Protein AF-A0A1I7AQE9-F1 (afdb_monomer_lite)

Sequence (103 aa):
MKDYDQLSESVKEQIKLVYPRGFAHHLISFNTKDGDEKMGLPFETDDVYYLVRMNRVKAISIVEDDDDFDEDGILRDDVREEYEDKHEDVDYLEDNANDDNDF

Structure (mmCIF, N/CA/C/O backbone):
data_AF-A0A1I7AQE9-F1
#
_entry.id   AF-A0A1I7AQE9-F1
#
loop_
_atom_site.group_PDB
_atom_site.id
_atom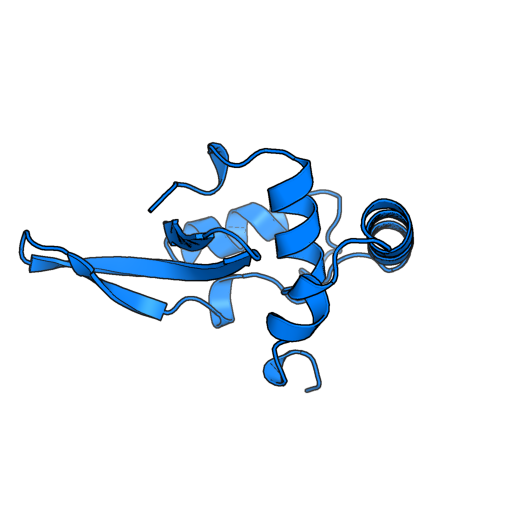_site.type_symbol
_atom_site.label_atom_id
_atom_site.label_alt_id
_atom_site.label_comp_id
_atom_site.label_asym_id
_atom_site.label_entity_id
_atom_site.label_seq_id
_atom_site.pdbx_PDB_ins_code
_atom_site.Cartn_x
_atom_site.Cartn_y
_atom_site.Cartn_z
_atom_site.occupancy
_atom_site.B_iso_or_equiv
_atom_site.auth_seq_id
_atom_site.auth_comp_id
_atom_site.auth_asym_id
_atom_site.auth_atom_id
_atom_site.pdbx_PDB_model_num
ATOM 1 N N . MET A 1 1 ? -8.081 0.920 12.838 1.00 64.62 1 MET A N 1
ATOM 2 C CA . MET A 1 1 ? -7.106 1.882 12.285 1.00 64.62 1 MET A CA 1
ATOM 3 C C . MET A 1 1 ? -5.707 1.448 12.685 1.00 64.62 1 MET A C 1
ATOM 5 O O . MET A 1 1 ? -5.499 1.183 13.864 1.00 64.62 1 MET A O 1
ATOM 9 N N . LYS A 1 2 ? -4.793 1.343 11.719 1.00 80.12 2 LYS A N 1
ATOM 10 C CA . LYS A 1 2 ? -3.366 1.044 11.925 1.00 80.12 2 LYS A CA 1
ATOM 11 C C . LYS A 1 2 ? -2.530 2.086 11.182 1.00 80.12 2 LYS A C 1
ATOM 13 O O . LYS A 1 2 ? -2.995 2.606 10.172 1.00 80.12 2 LYS A O 1
ATOM 18 N N . ASP A 1 3 ? -1.342 2.408 11.678 1.00 87.19 3 ASP A N 1
ATOM 19 C CA . ASP A 1 3 ? -0.372 3.193 10.907 1.00 87.19 3 ASP A CA 1
ATOM 20 C C . ASP A 1 3 ? 0.330 2.290 9.884 1.00 87.19 3 ASP A C 1
ATOM 22 O O . ASP A 1 3 ? 0.550 1.111 10.162 1.00 87.19 3 ASP A O 1
ATOM 26 N N . TYR A 1 4 ? 0.706 2.844 8.727 1.00 88.25 4 TYR A N 1
ATOM 27 C CA . TYR A 1 4 ? 1.365 2.090 7.649 1.00 88.25 4 TYR A CA 1
ATOM 28 C C . TYR A 1 4 ? 2.592 1.300 8.130 1.00 88.25 4 TYR A C 1
ATOM 30 O O . TYR A 1 4 ? 2.740 0.121 7.826 1.00 88.25 4 TYR A O 1
ATOM 38 N N . ASP A 1 5 ? 3.434 1.905 8.972 1.00 88.12 5 ASP A N 1
ATOM 39 C CA . ASP A 1 5 ? 4.665 1.270 9.467 1.00 88.12 5 ASP A CA 1
ATOM 40 C C . ASP A 1 5 ? 4.404 0.022 10.320 1.00 88.12 5 ASP A C 1
ATOM 42 O O . ASP A 1 5 ? 5.277 -0.831 10.446 1.00 88.12 5 ASP A O 1
ATOM 46 N N . GLN A 1 6 ? 3.205 -0.087 10.898 1.00 90.81 6 GLN A N 1
ATOM 47 C CA . GLN A 1 6 ? 2.795 -1.194 11.764 1.00 90.81 6 GLN A CA 1
ATOM 48 C C . GLN A 1 6 ? 2.149 -2.352 10.990 1.00 90.81 6 GLN A C 1
ATOM 50 O O . GLN A 1 6 ? 1.717 -3.333 11.604 1.00 90.81 6 GLN A O 1
ATOM 55 N N . LEU A 1 7 ? 2.009 -2.221 9.670 1.00 90.25 7 LEU A N 1
ATOM 56 C CA . LEU A 1 7 ? 1.526 -3.286 8.800 1.00 90.25 7 LEU A CA 1
ATOM 57 C C . LEU A 1 7 ? 2.638 -4.313 8.557 1.00 90.25 7 LEU A C 1
ATOM 59 O O . LEU A 1 7 ? 3.824 -3.975 8.568 1.00 90.25 7 LEU A O 1
ATOM 63 N N . SER A 1 8 ? 2.248 -5.570 8.351 1.00 92.38 8 SER A N 1
ATOM 64 C CA . SER A 1 8 ? 3.166 -6.609 7.882 1.00 92.38 8 SER A CA 1
ATOM 65 C C . SER A 1 8 ? 3.622 -6.304 6.459 1.00 92.38 8 SER A C 1
ATOM 67 O O . SER A 1 8 ? 2.917 -5.623 5.717 1.00 92.38 8 SER A O 1
ATOM 69 N N . GLU A 1 9 ? 4.776 -6.842 6.068 1.00 93.69 9 GLU A N 1
ATOM 70 C CA . GLU A 1 9 ? 5.298 -6.683 4.704 1.00 93.69 9 GLU A CA 1
ATOM 71 C C . GLU A 1 9 ? 4.296 -7.176 3.663 1.00 93.69 9 GLU A C 1
ATOM 73 O O . GLU A 1 9 ? 3.940 -6.409 2.784 1.00 93.69 9 GLU A O 1
ATOM 78 N N . SER A 1 10 ? 3.699 -8.356 3.855 1.00 92.69 10 SER A N 1
ATOM 79 C CA . SER A 1 10 ? 2.663 -8.869 2.945 1.00 92.69 10 SER A CA 1
ATOM 80 C C . SER A 1 10 ? 1.476 -7.912 2.758 1.00 92.69 10 SER A C 1
ATOM 82 O O . SER A 1 10 ? 1.013 -7.749 1.638 1.00 92.69 10 SER A O 1
ATOM 84 N N . VAL A 1 11 ? 1.007 -7.223 3.807 1.00 91.62 11 VAL A N 1
ATOM 85 C CA . VAL A 1 11 ? -0.088 -6.243 3.656 1.00 91.62 11 VAL A CA 1
ATOM 86 C C . VAL A 1 11 ? 0.406 -4.974 2.958 1.00 91.62 11 VAL A C 1
ATOM 88 O O . VAL A 1 11 ? -0.340 -4.357 2.207 1.00 91.62 11 VAL A O 1
ATOM 91 N N . LYS A 1 12 ? 1.661 -4.565 3.180 1.00 94.12 12 LYS A N 1
ATOM 92 C CA . LYS A 1 12 ? 2.253 -3.431 2.455 1.00 94.12 12 LYS A CA 1
ATOM 93 C C . LYS A 1 12 ? 2.385 -3.742 0.965 1.00 94.12 12 LYS A C 1
ATOM 95 O O . LYS A 1 12 ? 1.984 -2.911 0.167 1.00 94.12 12 LYS A O 1
ATOM 100 N N . GLU A 1 13 ? 2.876 -4.924 0.606 1.00 95.50 13 GLU A N 1
ATOM 101 C CA . GLU A 1 13 ? 2.977 -5.408 -0.781 1.00 95.50 13 GLU A CA 1
ATOM 102 C C . GLU A 1 13 ? 1.607 -5.387 -1.475 1.00 95.50 13 GLU A C 1
ATOM 104 O O . GLU A 1 13 ? 1.458 -4.803 -2.542 1.00 95.50 13 GLU A O 1
ATOM 109 N N . GLN A 1 14 ? 0.572 -5.912 -0.815 1.00 94.19 14 GLN A N 1
ATOM 110 C CA . GLN A 1 14 ? -0.809 -5.869 -1.307 1.00 94.19 14 GLN A CA 1
ATOM 111 C C . GLN A 1 14 ? -1.330 -4.436 -1.502 1.00 94.19 14 GLN A C 1
ATOM 113 O O . GLN A 1 14 ? -1.938 -4.123 -2.519 1.00 94.19 14 GLN A O 1
ATOM 118 N N . ILE A 1 15 ? -1.053 -3.529 -0.560 1.00 93.31 15 ILE A N 1
ATOM 119 C CA . ILE A 1 15 ? -1.399 -2.106 -0.704 1.00 93.31 15 ILE A CA 1
ATOM 120 C C . ILE A 1 15 ? -0.670 -1.483 -1.905 1.00 93.31 15 ILE A C 1
ATOM 122 O O . ILE A 1 15 ? -1.263 -0.674 -2.616 1.00 93.31 15 ILE A O 1
ATOM 126 N N . LYS A 1 16 ? 0.592 -1.848 -2.158 1.00 94.62 16 LYS A N 1
ATOM 127 C CA . LYS A 1 16 ? 1.342 -1.378 -3.334 1.00 94.62 16 LYS A CA 1
ATOM 128 C C . LYS A 1 16 ? 0.707 -1.874 -4.637 1.00 94.62 16 LYS A C 1
ATOM 130 O O . LYS A 1 16 ? 0.558 -1.073 -5.553 1.00 94.62 16 LYS A O 1
ATOM 135 N N . LEU A 1 17 ? 0.267 -3.136 -4.690 1.00 93.50 17 LEU A N 1
ATOM 136 C CA . LEU A 1 17 ? -0.470 -3.691 -5.836 1.00 93.50 17 LEU A CA 1
ATOM 137 C C . LEU A 1 17 ? -1.779 -2.943 -6.114 1.00 93.50 17 LEU A C 1
ATOM 139 O O . LEU A 1 17 ? -2.114 -2.698 -7.268 1.00 93.50 17 LEU A O 1
ATOM 143 N N . VAL A 1 18 ? -2.503 -2.550 -5.064 1.00 92.62 18 VAL A N 1
ATOM 144 C CA . VAL A 1 18 ? -3.762 -1.798 -5.190 1.00 92.62 18 VAL A CA 1
ATOM 145 C C . VAL A 1 18 ? -3.531 -0.347 -5.623 1.00 92.62 18 VAL A C 1
ATOM 147 O O . VAL A 1 18 ? -4.352 0.234 -6.339 1.00 92.62 18 VAL A O 1
ATOM 150 N N . TYR A 1 19 ? -2.419 0.250 -5.195 1.00 93.44 19 TYR A N 1
ATOM 151 C CA . TYR A 1 19 ? -2.080 1.652 -5.441 1.00 93.44 19 TYR A CA 1
ATOM 152 C C . TYR A 1 19 ? -0.724 1.803 -6.148 1.00 93.44 19 TYR A C 1
ATOM 154 O O . TYR A 1 19 ? 0.182 2.454 -5.612 1.00 93.44 19 TYR A O 1
ATOM 162 N N . PRO A 1 20 ? -0.570 1.259 -7.368 1.00 93.88 20 PRO A N 1
ATOM 163 C CA . PRO A 1 20 ? 0.706 1.234 -8.069 1.00 93.88 20 PRO A CA 1
ATOM 164 C C . PRO A 1 20 ? 1.186 2.629 -8.470 1.00 93.88 20 PRO A C 1
ATOM 166 O O . PRO A 1 20 ? 2.369 2.806 -8.687 1.00 93.88 20 PRO A O 1
ATOM 169 N N . ARG A 1 21 ? 0.315 3.643 -8.546 1.00 92.94 21 ARG A N 1
ATOM 170 C CA . ARG A 1 21 ? 0.695 5.047 -8.827 1.00 92.94 21 ARG A CA 1
ATOM 171 C C . ARG A 1 21 ? 0.846 5.902 -7.560 1.00 92.94 21 ARG A C 1
ATOM 173 O O . ARG A 1 21 ? 0.740 7.129 -7.599 1.00 92.94 21 ARG A O 1
ATOM 180 N N . GLY A 1 22 ? 1.017 5.246 -6.415 1.00 92.31 22 GLY A N 1
ATOM 181 C CA . GLY A 1 22 ? 1.226 5.883 -5.124 1.00 92.31 22 GLY A CA 1
ATOM 182 C C . GLY A 1 22 ? -0.050 6.199 -4.334 1.00 92.31 22 GLY A C 1
ATOM 183 O O . GLY A 1 22 ? -1.189 6.177 -4.809 1.00 92.31 22 GLY A O 1
ATOM 184 N N . PHE A 1 23 ? 0.148 6.503 -3.049 1.00 93.69 23 PHE A N 1
ATOM 185 C CA . PHE A 1 23 ? -0.933 6.503 -2.051 1.00 93.69 23 PHE A CA 1
ATOM 186 C C . PHE A 1 23 ? -1.628 7.855 -1.881 1.00 93.69 23 PHE A C 1
ATOM 188 O O . PHE A 1 23 ? -2.770 7.930 -1.435 1.00 93.69 23 PHE A O 1
ATOM 195 N N . ALA A 1 24 ? -0.933 8.949 -2.200 1.00 93.00 24 ALA A N 1
ATOM 196 C CA . ALA A 1 24 ? -1.326 10.295 -1.790 1.00 93.00 24 ALA A CA 1
ATOM 197 C C . ALA A 1 24 ? -2.667 10.766 -2.376 1.00 93.00 24 ALA A C 1
ATOM 199 O O . ALA A 1 24 ? -3.364 11.545 -1.724 1.00 93.00 24 ALA A O 1
ATOM 200 N N . HIS A 1 25 ? -3.011 10.322 -3.588 1.00 90.50 25 HIS A N 1
ATOM 201 C CA . HIS A 1 25 ? -4.265 10.681 -4.256 1.00 90.50 25 HIS A CA 1
ATOM 202 C C . HIS A 1 25 ? -5.473 9.912 -3.698 1.00 90.50 25 HIS A C 1
ATOM 204 O O . HIS A 1 25 ? -6.584 10.426 -3.702 1.00 90.50 25 HIS A O 1
ATOM 210 N N . HIS A 1 26 ? -5.231 8.731 -3.130 1.00 91.69 26 HIS A N 1
ATOM 211 C CA . HIS A 1 26 ? -6.253 7.804 -2.647 1.00 91.69 26 HIS A CA 1
ATOM 212 C C . HIS A 1 26 ? -6.597 7.993 -1.159 1.00 91.69 26 HIS A C 1
ATOM 214 O O . HIS A 1 26 ? -7.382 7.238 -0.584 1.00 91.69 26 HIS A O 1
ATOM 220 N N . LEU A 1 27 ? -6.004 8.994 -0.499 1.00 93.25 27 LEU A N 1
ATOM 221 C CA . LEU A 1 27 ? -6.292 9.285 0.902 1.00 93.25 27 LEU A CA 1
ATOM 222 C C . LEU A 1 27 ? -7.681 9.906 1.065 1.00 93.25 27 LEU A C 1
ATOM 224 O O . LEU A 1 27 ? -8.002 10.916 0.442 1.00 93.25 27 LEU A O 1
ATOM 228 N N . ILE A 1 28 ? -8.454 9.372 2.007 1.00 92.12 28 ILE A N 1
ATOM 229 C CA . ILE A 1 28 ? -9.739 9.938 2.419 1.00 92.12 28 ILE A CA 1
ATOM 230 C C . ILE A 1 28 ? -9.612 10.656 3.764 1.00 92.12 28 ILE A C 1
ATOM 232 O O . ILE A 1 28 ? -8.958 10.170 4.693 1.00 92.12 28 ILE A O 1
ATOM 236 N N . SER A 1 29 ? -10.255 11.819 3.881 1.00 91.12 29 SER A N 1
ATOM 237 C CA . SER A 1 29 ? -10.346 12.568 5.137 1.00 91.12 29 SER A CA 1
ATOM 238 C C . SER A 1 29 ? -11.509 12.073 5.990 1.00 91.12 29 SER A C 1
ATOM 240 O O . SER A 1 29 ? -12.605 11.816 5.494 1.00 91.12 29 SER A O 1
ATOM 242 N N . PHE A 1 30 ? -11.295 11.986 7.298 1.00 88.00 30 PHE A N 1
ATOM 243 C CA . PHE A 1 30 ? -12.321 11.632 8.270 1.00 88.00 30 PHE A CA 1
ATOM 244 C C . PHE A 1 30 ? -12.064 12.335 9.608 1.00 88.00 30 PHE A C 1
ATOM 246 O O . PHE A 1 30 ? -10.933 12.680 9.949 1.00 88.00 30 PHE A O 1
ATOM 253 N N . ASN A 1 31 ? -13.124 12.527 10.393 1.00 88.88 31 ASN A N 1
ATOM 254 C CA . ASN A 1 31 ? -13.024 13.112 11.728 1.00 88.88 31 ASN A CA 1
ATOM 255 C C . ASN A 1 31 ? -12.938 12.010 12.783 1.00 88.88 31 ASN A C 1
ATOM 257 O O . ASN A 1 31 ? -13.738 11.070 12.788 1.00 88.88 31 ASN A O 1
ATOM 261 N N . THR A 1 32 ? -11.973 12.122 13.692 1.00 83.38 32 THR A N 1
ATOM 262 C CA . THR A 1 32 ? -11.896 11.237 14.855 1.00 83.38 32 THR A CA 1
ATOM 263 C C . THR A 1 32 ? -12.979 11.589 15.874 1.00 83.38 32 THR A C 1
ATOM 265 O O . THR A 1 32 ? -13.627 12.634 15.810 1.00 83.38 32 THR A O 1
ATOM 268 N N . LYS A 1 33 ? -13.155 10.714 16.869 1.00 84.81 33 LYS A N 1
ATOM 269 C CA . LYS A 1 33 ? -14.079 10.933 17.995 1.00 84.81 33 LYS A CA 1
ATOM 270 C C . LYS A 1 33 ? -13.745 12.204 18.789 1.00 84.81 33 LYS A C 1
ATOM 272 O O . LYS A 1 33 ? -14.633 12.781 19.403 1.00 84.81 33 LYS A O 1
ATOM 277 N N . ASP A 1 34 ? -12.481 12.618 18.749 1.00 86.38 34 ASP A N 1
ATOM 278 C CA . ASP A 1 34 ? -11.943 13.808 19.410 1.00 86.38 34 ASP A CA 1
ATOM 279 C C . ASP A 1 34 ? -12.130 15.092 18.576 1.00 86.38 34 ASP A C 1
ATOM 281 O O . ASP A 1 34 ? -11.821 16.182 19.048 1.00 86.38 34 ASP A O 1
ATOM 285 N N . GLY A 1 35 ? -12.665 14.980 17.352 1.00 85.88 35 GLY A N 1
ATOM 286 C CA . GLY A 1 35 ? -12.897 16.107 16.445 1.00 85.88 35 GLY A CA 1
ATOM 287 C C . GLY A 1 35 ? -11.681 16.510 15.608 1.00 85.88 35 GLY A C 1
ATOM 288 O O . GLY A 1 35 ? -11.746 17.515 14.906 1.00 85.88 35 GLY A O 1
ATOM 289 N N . ASP A 1 36 ? -10.588 15.742 15.658 1.00 87.62 36 ASP A N 1
ATOM 290 C CA . ASP A 1 36 ? -9.434 15.964 14.790 1.00 87.62 36 ASP A CA 1
ATOM 291 C C . ASP A 1 36 ? -9.702 15.415 13.388 1.00 87.62 36 ASP A C 1
ATOM 293 O O . ASP A 1 36 ? -10.048 14.239 13.225 1.00 87.62 36 ASP A O 1
ATOM 297 N N . GLU A 1 37 ? -9.432 16.226 12.368 1.00 88.06 37 GLU A N 1
ATOM 298 C CA . GLU A 1 37 ? -9.372 15.747 10.992 1.00 88.06 37 GLU A CA 1
ATOM 299 C C . GLU A 1 37 ? -8.107 14.898 10.798 1.00 88.06 37 GLU A C 1
ATOM 301 O O . GLU A 1 37 ? -6.981 15.301 11.122 1.00 88.06 37 GLU A O 1
ATOM 306 N N . LYS A 1 38 ? -8.295 13.681 10.294 1.00 91.06 38 LYS A N 1
ATOM 307 C CA . LYS A 1 38 ? -7.234 12.745 9.928 1.00 91.06 38 LYS A CA 1
ATOM 308 C C . LYS A 1 38 ? -7.468 12.260 8.507 1.00 91.06 38 LYS A C 1
ATOM 310 O O . LYS A 1 38 ? -8.580 12.304 7.996 1.00 91.06 38 LYS A O 1
ATOM 315 N N . MET A 1 39 ? -6.402 11.766 7.894 1.00 92.69 39 MET A N 1
ATOM 316 C CA . MET A 1 39 ? -6.456 11.097 6.602 1.00 92.69 39 MET A CA 1
ATOM 317 C C . MET A 1 39 ? -6.101 9.621 6.766 1.00 92.69 39 MET A C 1
ATOM 319 O O . MET A 1 39 ? -5.395 9.231 7.709 1.00 92.69 39 MET A O 1
ATOM 323 N N . GLY A 1 40 ? -6.602 8.796 5.857 1.00 92.81 40 GLY A N 1
ATOM 324 C CA . GLY A 1 40 ? -6.185 7.409 5.758 1.00 92.81 40 GLY A CA 1
ATOM 325 C C . GLY A 1 40 ? -6.417 6.819 4.378 1.00 92.81 40 GLY A C 1
ATOM 326 O O . GLY A 1 40 ? -7.255 7.304 3.626 1.00 92.81 40 GLY A O 1
ATOM 327 N N . LEU A 1 41 ? -5.647 5.783 4.072 1.00 93.12 41 LEU A N 1
ATOM 328 C CA . LEU A 1 41 ? -5.769 4.991 2.857 1.00 93.12 41 LEU A CA 1
ATOM 329 C C . LEU A 1 41 ? -6.756 3.844 3.133 1.00 93.12 41 LEU A C 1
ATOM 331 O O . LEU A 1 41 ? -6.515 3.084 4.083 1.00 93.12 41 LEU A O 1
ATOM 335 N N . PRO A 1 42 ? -7.890 3.761 2.419 1.00 91.75 42 PRO A N 1
ATOM 336 C CA . PRO A 1 42 ? -8.798 2.628 2.547 1.00 91.75 42 PRO A CA 1
ATOM 337 C C . PRO A 1 42 ? -8.111 1.361 2.025 1.00 91.75 42 PRO A C 1
ATOM 339 O O . PRO A 1 42 ? -7.319 1.432 1.098 1.00 91.75 42 PRO A O 1
ATOM 342 N N . PHE A 1 43 ? -8.344 0.221 2.662 1.00 90.81 43 PHE A N 1
ATOM 343 C CA . PHE A 1 43 ? -7.880 -1.077 2.177 1.00 90.81 43 PHE A CA 1
ATOM 344 C C . PHE A 1 43 ? -8.701 -2.164 2.857 1.00 90.81 43 PHE A C 1
ATOM 346 O O . PHE A 1 43 ? -8.824 -2.165 4.082 1.00 90.81 43 PHE A O 1
ATOM 353 N N . GLU A 1 44 ? -9.272 -3.077 2.095 1.00 87.19 44 GLU A N 1
ATOM 354 C CA . GLU A 1 44 ? -10.151 -4.123 2.602 1.00 87.19 44 GLU A CA 1
ATOM 355 C C . GLU A 1 44 ? -9.495 -5.492 2.453 1.00 87.19 44 GLU A C 1
ATOM 357 O O . GLU A 1 44 ? -8.854 -5.784 1.452 1.00 87.19 44 GLU A O 1
ATOM 362 N N . THR A 1 45 ? -9.654 -6.336 3.464 1.00 85.69 45 THR A N 1
ATOM 363 C CA . THR A 1 45 ? -9.382 -7.774 3.377 1.00 85.69 45 THR A CA 1
ATOM 364 C C . THR A 1 45 ? -10.661 -8.523 3.728 1.00 85.69 45 THR A C 1
ATOM 366 O O . THR A 1 45 ? -11.552 -7.934 4.346 1.00 85.69 45 THR A O 1
ATOM 369 N N . ASP A 1 46 ? -10.725 -9.828 3.457 1.00 82.62 46 ASP A N 1
ATOM 370 C CA . ASP A 1 46 ? -11.912 -10.655 3.758 1.00 82.62 46 ASP A CA 1
ATOM 371 C C . ASP A 1 46 ? -12.422 -10.504 5.201 1.00 82.62 46 ASP A C 1
ATOM 373 O O . ASP A 1 46 ? -13.624 -10.500 5.474 1.00 82.62 46 ASP A O 1
ATOM 377 N N . ASP A 1 47 ? -11.491 -10.365 6.146 1.00 79.00 47 ASP A N 1
ATOM 378 C CA . ASP A 1 47 ? -11.794 -10.281 7.571 1.00 79.00 47 ASP A CA 1
ATOM 379 C C . ASP A 1 47 ? -11.928 -8.845 8.110 1.00 79.00 47 ASP A C 1
ATOM 381 O O . ASP A 1 47 ? -12.538 -8.636 9.167 1.00 79.00 47 ASP A O 1
ATOM 385 N N . VAL A 1 48 ? -11.292 -7.848 7.475 1.00 78.88 48 VAL A N 1
ATOM 386 C CA . VAL A 1 48 ? -11.063 -6.529 8.087 1.00 78.88 48 VAL A CA 1
ATOM 387 C C . VAL A 1 48 ? -11.048 -5.394 7.063 1.00 78.88 48 VAL A C 1
ATOM 389 O O . VAL A 1 48 ? -10.199 -5.328 6.183 1.00 78.88 48 VAL A O 1
ATOM 392 N N . TYR A 1 49 ? -11.883 -4.382 7.308 1.00 82.25 49 TYR A N 1
ATOM 393 C CA . TYR A 1 49 ? -11.740 -3.066 6.686 1.00 82.25 49 TYR A CA 1
ATOM 394 C C . TYR A 1 49 ? -10.634 -2.262 7.392 1.00 82.25 49 TYR A C 1
ATOM 396 O O . TYR A 1 49 ? -10.777 -1.838 8.552 1.00 82.25 49 TYR A O 1
ATOM 404 N N . TYR A 1 50 ? -9.521 -2.022 6.706 1.00 81.25 50 TYR A N 1
ATOM 405 C CA . TYR A 1 50 ? -8.460 -1.133 7.154 1.00 81.25 50 TYR A CA 1
ATOM 406 C C . TYR A 1 50 ? -8.688 0.298 6.666 1.00 81.25 50 TYR A C 1
ATOM 408 O O . TYR A 1 50 ? -9.032 0.586 5.527 1.00 81.25 50 TYR A O 1
ATOM 416 N N . LEU A 1 51 ? -8.415 1.231 7.575 1.00 88.69 51 LEU A N 1
ATOM 417 C CA . LEU A 1 51 ? -8.105 2.607 7.220 1.00 88.69 51 LEU A CA 1
ATOM 418 C C . LEU A 1 51 ? -6.691 2.865 7.720 1.00 88.69 51 LEU A C 1
ATOM 420 O O . LEU A 1 51 ? -6.465 2.947 8.938 1.00 88.69 51 LEU A O 1
ATOM 424 N N . VAL A 1 52 ? -5.735 2.886 6.797 1.00 91.06 52 VAL A N 1
ATOM 425 C CA . VAL A 1 52 ? -4.313 3.014 7.108 1.00 91.06 52 VAL A CA 1
ATOM 426 C C . VAL A 1 52 ? -3.995 4.485 7.324 1.00 91.06 52 VAL A C 1
ATOM 428 O O . VAL A 1 52 ? -4.079 5.296 6.408 1.00 91.06 52 VAL A O 1
ATOM 431 N N . ARG A 1 53 ? -3.651 4.860 8.557 1.00 91.00 53 ARG A N 1
ATOM 432 C CA . ARG A 1 53 ? -3.435 6.261 8.922 1.00 91.00 53 ARG A CA 1
ATOM 433 C C . ARG A 1 53 ? -2.137 6.786 8.323 1.00 91.00 53 ARG A C 1
ATOM 435 O O . ARG A 1 53 ? -1.055 6.295 8.646 1.00 91.00 53 ARG A O 1
ATOM 442 N N . MET A 1 54 ? -2.244 7.858 7.550 1.00 91.50 54 MET A N 1
ATOM 443 C CA . MET A 1 54 ? -1.109 8.661 7.103 1.00 91.50 54 MET A CA 1
ATOM 444 C C . MET A 1 54 ? -1.585 10.046 6.671 1.00 91.50 54 MET A C 1
ATOM 446 O O . MET A 1 54 ? -2.776 10.273 6.486 1.00 91.50 54 MET A O 1
ATOM 450 N N . ASN A 1 55 ? -0.656 10.991 6.547 1.00 92.19 55 ASN A N 1
ATOM 451 C CA . ASN A 1 55 ? -0.935 12.274 5.912 1.00 92.19 55 ASN A CA 1
ATOM 452 C C . ASN A 1 55 ? -0.334 12.292 4.500 1.00 92.19 55 ASN A C 1
ATOM 454 O O . ASN A 1 55 ? 0.472 11.429 4.159 1.00 92.19 55 ASN A O 1
ATOM 458 N N . ARG A 1 56 ? -0.701 13.294 3.697 1.00 93.31 56 ARG A N 1
ATOM 459 C CA . ARG A 1 56 ? -0.241 13.404 2.307 1.00 93.31 56 ARG A CA 1
ATOM 460 C C . ARG A 1 56 ? 1.285 13.438 2.173 1.00 93.31 56 ARG A C 1
ATOM 462 O O . ARG A 1 56 ? 1.813 12.811 1.271 1.00 93.31 56 ARG A O 1
ATOM 469 N N . VAL A 1 57 ? 1.985 14.135 3.072 1.00 94.88 57 VAL A N 1
ATOM 470 C CA . VAL A 1 57 ? 3.458 14.210 3.052 1.00 94.88 57 VAL A C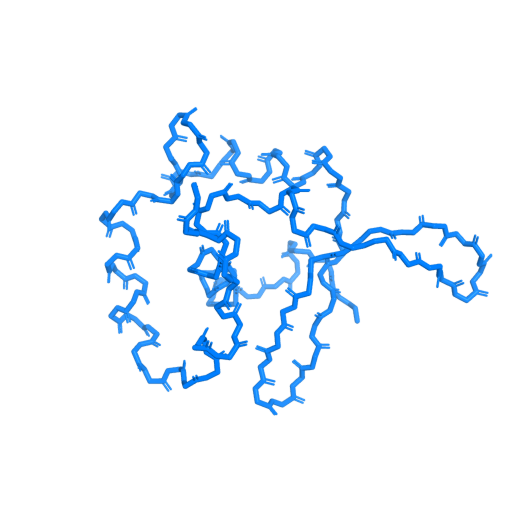A 1
ATOM 471 C C . VAL A 1 57 ? 4.061 12.827 3.273 1.00 94.88 57 VAL A C 1
ATOM 473 O O . VAL A 1 57 ? 4.887 12.392 2.490 1.00 94.88 57 VAL A O 1
ATOM 476 N N . LYS A 1 58 ? 3.583 12.105 4.288 1.00 94.06 58 LYS A N 1
ATOM 477 C CA . LYS A 1 58 ? 4.028 10.749 4.598 1.00 94.06 58 LYS A CA 1
ATOM 478 C C . LYS A 1 58 ? 3.721 9.771 3.466 1.00 94.06 58 LYS A C 1
ATOM 480 O O . LYS A 1 58 ? 4.559 8.938 3.173 1.00 94.06 58 LYS A O 1
ATOM 485 N N . ALA A 1 59 ? 2.547 9.869 2.845 1.00 95.06 59 ALA A N 1
ATOM 486 C CA . ALA A 1 59 ? 2.177 9.031 1.707 1.00 95.06 59 ALA A CA 1
ATOM 487 C C . ALA A 1 59 ? 3.141 9.201 0.524 1.00 95.06 59 ALA A C 1
ATOM 489 O O . ALA A 1 59 ? 3.512 8.212 -0.091 1.00 95.06 59 ALA A O 1
ATOM 490 N N . ILE A 1 60 ? 3.555 10.441 0.241 1.00 95.12 60 ILE A N 1
ATOM 491 C CA . ILE A 1 60 ? 4.542 10.739 -0.803 1.00 95.12 60 ILE A CA 1
ATOM 492 C C . ILE A 1 60 ? 5.920 10.209 -0.393 1.00 95.12 60 ILE A C 1
ATOM 494 O O . ILE A 1 60 ? 6.501 9.446 -1.147 1.00 95.12 60 ILE A O 1
ATOM 498 N N . SER A 1 61 ? 6.394 10.514 0.822 1.00 95.69 61 SER A N 1
ATOM 499 C CA . SER A 1 61 ? 7.704 10.034 1.287 1.00 95.69 61 SER A CA 1
ATOM 500 C C . SER A 1 61 ? 7.806 8.511 1.305 1.00 95.69 61 SER A C 1
ATOM 502 O O . SER A 1 61 ? 8.834 7.980 0.933 1.00 95.69 61 SER A O 1
ATOM 504 N N . ILE A 1 62 ? 6.740 7.791 1.681 1.00 94.81 62 ILE A N 1
ATOM 505 C CA . ILE A 1 62 ? 6.747 6.323 1.617 1.00 94.81 62 ILE A CA 1
ATOM 506 C C . ILE A 1 62 ? 7.002 5.834 0.191 1.00 94.81 62 ILE A C 1
ATOM 508 O O . ILE A 1 62 ? 7.696 4.849 0.040 1.00 94.81 62 ILE A O 1
ATOM 512 N N . VAL A 1 63 ? 6.436 6.482 -0.826 1.00 95.62 63 VAL A N 1
ATOM 513 C CA . VAL A 1 63 ? 6.640 6.083 -2.225 1.00 95.62 63 VAL A CA 1
ATOM 514 C C . VAL A 1 63 ? 8.030 6.502 -2.711 1.00 95.62 63 VAL A C 1
ATOM 516 O O . VAL A 1 63 ? 8.708 5.713 -3.347 1.00 95.62 63 VAL A O 1
ATOM 519 N N . GLU A 1 64 ? 8.476 7.718 -2.382 1.00 95.75 64 GLU A N 1
ATOM 520 C CA . GLU A 1 64 ? 9.789 8.235 -2.803 1.00 95.75 64 GLU A CA 1
ATOM 521 C C . GLU A 1 64 ? 10.978 7.499 -2.157 1.00 95.75 64 GLU A C 1
ATOM 523 O O . GLU A 1 64 ? 12.032 7.381 -2.776 1.00 95.75 64 GLU A O 1
ATOM 528 N N . ASP A 1 65 ? 10.837 7.042 -0.909 1.00 95.88 65 ASP A N 1
ATOM 529 C CA . ASP A 1 65 ? 11.897 6.360 -0.152 1.00 95.88 65 ASP A CA 1
ATOM 530 C C . ASP A 1 65 ? 11.907 4.826 -0.362 1.00 95.88 65 ASP A C 1
ATOM 532 O O . ASP A 1 65 ? 12.697 4.130 0.280 1.00 95.88 65 ASP A O 1
ATOM 536 N N . ASP A 1 66 ? 11.023 4.277 -1.200 1.00 95.94 66 ASP A N 1
ATOM 537 C CA . ASP A 1 66 ? 10.805 2.833 -1.349 1.00 95.94 66 ASP A CA 1
ATOM 538 C C . ASP A 1 66 ? 11.259 2.347 -2.735 1.00 95.94 66 ASP A C 1
ATOM 540 O O . ASP A 1 66 ? 10.707 2.739 -3.761 1.00 95.94 66 ASP A O 1
ATOM 544 N N . ASP A 1 67 ? 12.283 1.484 -2.752 1.00 96.69 67 ASP A N 1
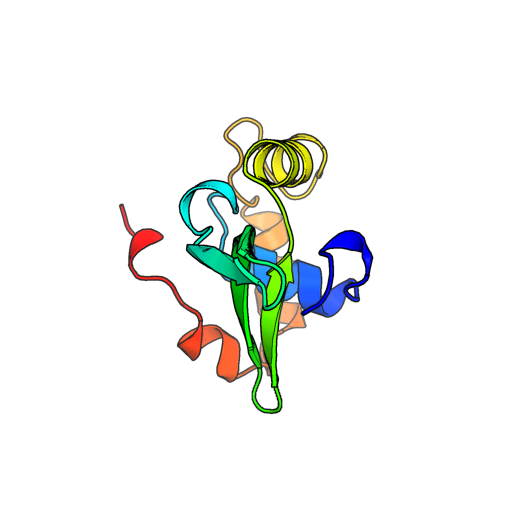ATOM 545 C CA . ASP A 1 67 ? 12.968 0.998 -3.963 1.00 96.69 67 ASP A CA 1
ATOM 546 C C . ASP A 1 67 ? 12.073 0.184 -4.926 1.00 96.69 67 ASP A C 1
ATOM 548 O O . ASP A 1 67 ? 12.484 -0.122 -6.057 1.00 96.69 67 ASP A O 1
ATOM 552 N N . ASP A 1 68 ? 10.866 -0.180 -4.485 1.00 97.25 68 ASP A N 1
ATOM 553 C CA . ASP A 1 68 ? 9.873 -0.862 -5.312 1.00 97.25 68 ASP A CA 1
ATOM 554 C C . ASP A 1 68 ? 9.210 0.084 -6.321 1.00 97.25 68 ASP A C 1
ATOM 556 O O . ASP A 1 68 ? 8.678 -0.367 -7.338 1.00 97.25 68 ASP A O 1
ATOM 560 N N . PHE A 1 69 ? 9.252 1.393 -6.066 1.00 97.06 69 PHE A N 1
ATOM 561 C CA . PHE A 1 69 ? 8.734 2.424 -6.956 1.00 97.06 69 PHE A CA 1
ATOM 562 C C . PHE A 1 69 ? 9.854 3.041 -7.804 1.00 97.06 69 PHE A C 1
ATOM 564 O O . PHE A 1 69 ? 11.028 3.047 -7.434 1.00 97.06 69 PHE A O 1
ATOM 571 N N . ASP A 1 70 ? 9.498 3.533 -8.986 1.00 95.81 70 ASP A N 1
ATOM 572 C CA . ASP A 1 70 ? 10.402 4.262 -9.868 1.00 95.81 70 ASP A CA 1
ATOM 573 C C . ASP A 1 70 ? 10.472 5.765 -9.531 1.00 95.81 70 ASP A C 1
ATOM 575 O O . ASP A 1 70 ? 9.848 6.257 -8.589 1.00 95.81 70 ASP A O 1
ATOM 579 N N . GLU A 1 71 ? 11.252 6.517 -10.314 1.00 94.12 71 GLU A N 1
ATOM 580 C CA . GLU A 1 71 ? 11.448 7.963 -10.121 1.00 94.12 71 GLU A CA 1
ATOM 581 C C . GLU A 1 71 ? 10.161 8.791 -10.312 1.00 94.12 71 GLU A C 1
ATOM 583 O O . GLU A 1 71 ? 10.104 9.943 -9.877 1.00 94.12 71 GLU A O 1
ATOM 588 N N . ASP A 1 72 ? 9.133 8.220 -10.943 1.00 92.31 72 ASP A N 1
ATOM 589 C CA . ASP A 1 72 ? 7.820 8.833 -11.138 1.00 92.31 72 ASP A CA 1
ATOM 590 C C . ASP A 1 72 ? 6.824 8.430 -10.027 1.00 92.31 72 ASP A C 1
ATOM 592 O O . ASP A 1 72 ? 5.681 8.898 -10.009 1.00 92.31 72 ASP A O 1
ATOM 596 N N . GLY A 1 73 ? 7.254 7.603 -9.065 1.00 92.88 73 GLY A N 1
ATOM 59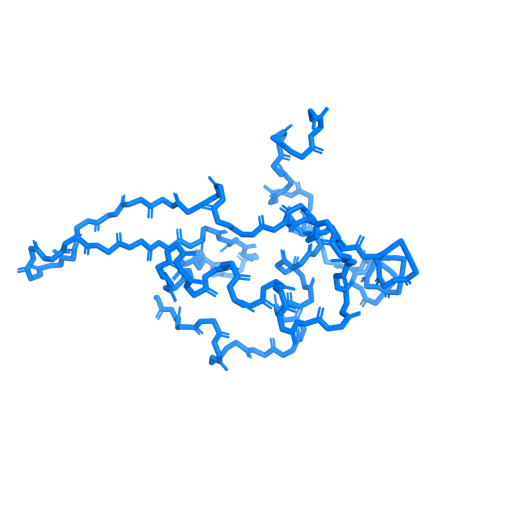7 C CA . GLY A 1 73 ? 6.427 7.094 -7.972 1.00 92.88 73 GLY A CA 1
ATOM 598 C C . GLY A 1 73 ? 5.459 5.997 -8.414 1.00 92.88 73 GLY A C 1
ATOM 599 O O . GLY A 1 73 ? 4.402 5.822 -7.798 1.00 92.88 73 GLY A O 1
ATOM 600 N N . ILE A 1 74 ? 5.799 5.285 -9.492 1.00 94.75 74 ILE A N 1
ATOM 601 C CA . ILE A 1 74 ? 5.034 4.168 -10.038 1.00 94.75 74 ILE A CA 1
ATOM 602 C C . ILE A 1 74 ? 5.703 2.857 -9.619 1.00 94.75 74 ILE A C 1
ATOM 604 O O . ILE A 1 74 ? 6.917 2.705 -9.714 1.00 94.75 74 ILE A O 1
ATOM 608 N N . LEU A 1 75 ? 4.911 1.899 -9.136 1.00 95.75 75 LEU A N 1
ATOM 609 C CA . LEU A 1 75 ? 5.378 0.571 -8.765 1.00 95.75 75 LEU A CA 1
ATOM 610 C C . LEU A 1 75 ? 6.004 -0.079 -9.995 1.00 95.75 75 LEU A C 1
ATOM 612 O O . LEU A 1 75 ? 5.368 -0.192 -11.048 1.00 95.75 75 LEU A O 1
ATOM 616 N N . ARG A 1 76 ? 7.255 -0.499 -9.849 1.00 97.19 76 ARG A N 1
ATOM 617 C CA . ARG A 1 76 ? 8.031 -1.065 -10.943 1.00 97.19 76 ARG A CA 1
ATOM 618 C C . ARG A 1 76 ? 7.393 -2.354 -11.442 1.00 97.19 76 ARG A C 1
ATOM 620 O O . ARG A 1 76 ? 6.915 -3.167 -10.657 1.00 97.19 76 ARG A O 1
ATOM 627 N N . ASP A 1 77 ? 7.433 -2.549 -12.756 1.00 95.25 77 ASP A N 1
ATOM 628 C CA . ASP A 1 77 ? 6.793 -3.688 -13.423 1.00 95.25 77 ASP A CA 1
ATOM 629 C C . ASP A 1 77 ? 7.324 -5.034 -12.902 1.00 95.25 77 ASP A C 1
ATOM 631 O O . ASP A 1 77 ? 6.539 -5.932 -12.616 1.00 95.25 77 ASP A O 1
ATOM 635 N N . ASP A 1 78 ? 8.642 -5.124 -12.674 1.00 96.31 78 ASP A N 1
ATOM 636 C CA . ASP A 1 78 ? 9.294 -6.324 -12.140 1.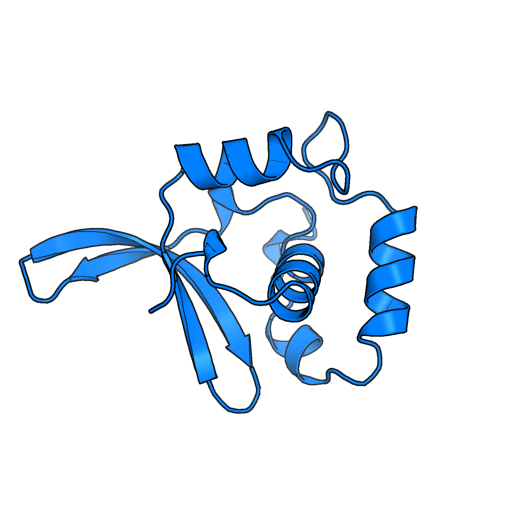00 96.31 78 ASP A CA 1
ATOM 637 C C . ASP A 1 78 ? 8.853 -6.660 -10.710 1.00 96.31 78 ASP A C 1
ATOM 639 O O . ASP A 1 78 ? 8.694 -7.829 -10.364 1.00 96.31 78 ASP A O 1
ATOM 643 N N . VAL A 1 79 ? 8.607 -5.636 -9.892 1.00 97.25 79 VAL A N 1
ATOM 644 C CA . VAL A 1 79 ? 8.124 -5.815 -8.520 1.00 97.25 79 VAL A CA 1
ATOM 645 C C . VAL A 1 79 ? 6.632 -6.129 -8.505 1.00 97.25 79 VAL A C 1
ATOM 647 O O . VAL A 1 79 ? 6.184 -6.966 -7.724 1.00 97.25 79 VAL A O 1
ATOM 650 N N . ARG A 1 80 ? 5.854 -5.496 -9.392 1.00 93.94 80 ARG A N 1
ATOM 651 C CA . ARG A 1 80 ? 4.428 -5.790 -9.543 1.00 93.94 80 ARG A CA 1
ATOM 652 C C . ARG A 1 80 ? 4.217 -7.256 -9.912 1.00 93.94 80 ARG A C 1
ATOM 654 O O . ARG A 1 80 ? 3.443 -7.912 -9.229 1.00 93.94 80 ARG A O 1
ATOM 661 N N . GLU A 1 81 ? 4.936 -7.771 -10.910 1.00 95.19 81 GLU A N 1
ATOM 662 C CA . GLU A 1 81 ? 4.853 -9.182 -11.315 1.00 95.19 81 GLU A CA 1
ATOM 663 C C . GLU A 1 81 ? 5.229 -10.127 -10.157 1.00 95.19 81 GLU A C 1
ATOM 665 O O . GLU A 1 81 ? 4.516 -11.095 -9.898 1.00 95.19 81 GLU A O 1
ATOM 670 N N . GLU A 1 82 ? 6.295 -9.821 -9.402 1.00 96.81 82 GLU A N 1
ATOM 671 C CA . GLU A 1 82 ? 6.688 -10.614 -8.225 1.00 96.81 82 GLU A CA 1
ATOM 672 C C . GLU A 1 82 ? 5.580 -10.656 -7.162 1.00 96.81 82 GLU A C 1
ATOM 674 O O . GLU A 1 82 ? 5.306 -11.705 -6.573 1.00 96.81 82 GLU A O 1
ATOM 679 N N . TYR A 1 83 ? 4.940 -9.519 -6.895 1.00 95.88 83 TYR A N 1
ATOM 680 C CA . TYR A 1 83 ? 3.887 -9.433 -5.889 1.00 95.88 83 TYR A CA 1
ATOM 681 C C . TYR A 1 83 ? 2.575 -10.055 -6.366 1.00 95.88 83 TYR A C 1
ATOM 683 O O . TYR A 1 83 ? 1.891 -10.672 -5.552 1.00 95.88 83 TYR A O 1
ATOM 691 N N . GLU A 1 84 ? 2.231 -9.923 -7.647 1.00 93.06 84 GLU A N 1
ATOM 692 C CA . GLU A 1 84 ? 1.070 -10.582 -8.257 1.00 93.06 84 GLU A CA 1
ATOM 693 C C . GLU A 1 84 ? 1.190 -12.109 -8.158 1.00 93.06 84 G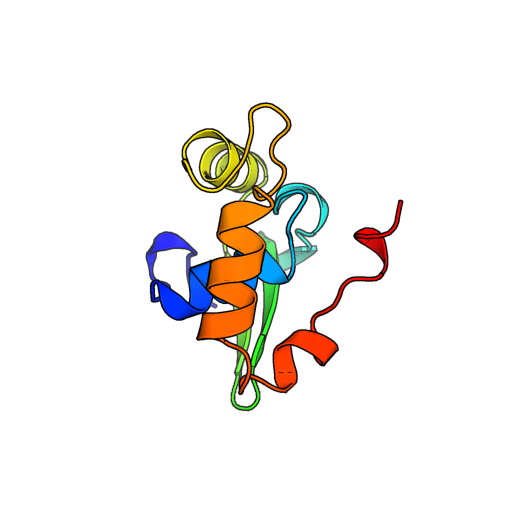LU A C 1
ATOM 695 O O . GLU A 1 84 ? 0.228 -12.751 -7.752 1.00 93.06 84 GLU A O 1
ATOM 700 N N . ASP A 1 85 ? 2.370 -12.683 -8.426 1.00 95.00 85 ASP A N 1
ATOM 701 C CA . ASP A 1 85 ? 2.644 -14.119 -8.227 1.00 95.00 85 ASP A CA 1
ATOM 702 C C . ASP A 1 85 ? 2.548 -14.489 -6.732 1.00 95.00 85 ASP A C 1
ATOM 704 O O . ASP A 1 85 ? 1.795 -15.373 -6.326 1.00 95.00 85 ASP A O 1
ATOM 708 N N . LYS A 1 86 ? 3.220 -13.729 -5.857 1.00 95.88 86 LYS A N 1
ATOM 709 C CA . LYS A 1 86 ? 3.246 -13.997 -4.408 1.00 95.88 86 LYS A CA 1
ATOM 710 C C . LYS A 1 86 ? 1.869 -13.948 -3.737 1.00 95.88 86 LYS A C 1
ATOM 712 O O . LYS A 1 86 ? 1.667 -14.623 -2.723 1.00 95.88 86 LYS A O 1
ATOM 717 N N . HIS A 1 87 ? 0.966 -13.112 -4.244 1.00 93.50 87 HIS A N 1
ATOM 718 C CA . HIS A 1 87 ? -0.380 -12.901 -3.706 1.00 93.50 87 HIS A CA 1
ATOM 719 C C . HIS A 1 87 ? -1.471 -13.389 -4.671 1.00 93.50 87 HIS A C 1
ATOM 721 O O . HIS A 1 87 ? -2.604 -12.928 -4.568 1.00 93.50 87 HIS A O 1
ATOM 727 N N . GLU A 1 88 ? -1.162 -14.340 -5.562 1.00 90.88 88 GLU A N 1
ATOM 728 C CA . GLU A 1 88 ? -2.114 -14.858 -6.562 1.00 90.88 88 GLU A CA 1
ATOM 729 C C . GLU A 1 88 ? -3.385 -15.466 -5.939 1.00 90.88 88 GLU A C 1
ATOM 731 O O . GLU A 1 88 ? -4.463 -15.394 -6.521 1.00 90.88 88 GLU A O 1
ATOM 736 N N . ASP A 1 89 ? -3.273 -16.018 -4.726 1.00 89.69 89 ASP A N 1
ATOM 737 C CA . ASP A 1 89 ? -4.376 -16.633 -3.974 1.00 89.69 89 ASP A CA 1
ATOM 738 C C . ASP A 1 89 ? -5.215 -15.611 -3.167 1.00 89.69 89 ASP A C 1
ATOM 740 O O . ASP A 1 89 ? -6.053 -15.994 -2.345 1.00 89.69 89 ASP A O 1
ATOM 744 N N . VAL A 1 90 ? -4.944 -14.307 -3.302 1.00 89.31 90 VAL A N 1
ATOM 745 C CA . VAL A 1 90 ? -5.571 -13.251 -2.494 1.00 89.31 90 VAL A CA 1
ATOM 746 C C . VAL A 1 90 ? -6.742 -12.614 -3.247 1.00 89.31 90 VAL A C 1
ATOM 748 O O . VAL A 1 90 ? -6.626 -11.528 -3.815 1.00 89.31 90 VAL A O 1
ATOM 751 N N . ASP A 1 91 ? -7.895 -13.281 -3.191 1.00 83.94 91 ASP A N 1
ATOM 752 C CA . ASP A 1 91 ? -9.106 -12.928 -3.951 1.00 83.94 91 ASP A CA 1
ATOM 753 C C . ASP A 1 91 ? -9.579 -11.466 -3.746 1.00 83.94 91 ASP A C 1
ATOM 755 O O . ASP A 1 91 ? -9.997 -10.803 -4.694 1.00 83.94 91 ASP A O 1
ATOM 759 N N . TYR A 1 92 ? -9.471 -10.908 -2.531 1.00 85.50 92 TYR A N 1
ATOM 760 C CA . TYR A 1 92 ? -9.945 -9.545 -2.225 1.00 85.50 92 TYR A CA 1
ATOM 761 C C . TYR A 1 92 ? -9.104 -8.416 -2.842 1.00 85.50 92 TYR A C 1
ATOM 763 O O . TYR A 1 92 ? -9.471 -7.243 -2.728 1.00 85.50 92 TYR A O 1
ATOM 771 N N . LEU A 1 93 ? -7.964 -8.712 -3.474 1.00 86.00 93 LEU A N 1
ATOM 772 C CA . LEU A 1 93 ? -7.200 -7.685 -4.188 1.00 86.00 93 LEU A CA 1
ATOM 773 C C . LEU A 1 93 ? -7.990 -7.113 -5.367 1.00 86.00 93 LEU A C 1
ATOM 775 O O . LEU A 1 93 ? -7.917 -5.908 -5.610 1.00 86.00 93 LEU A O 1
ATOM 779 N N . GLU A 1 94 ? -8.799 -7.940 -6.034 1.00 81.31 94 GLU A N 1
ATOM 780 C CA . GLU A 1 94 ? -9.691 -7.494 -7.107 1.00 81.31 94 GLU A CA 1
ATOM 781 C C . GLU A 1 94 ? -10.751 -6.511 -6.588 1.00 81.31 94 GLU A C 1
ATOM 783 O O . GLU A 1 94 ? -11.030 -5.503 -7.234 1.00 81.31 94 GLU A O 1
ATOM 788 N N . ASP A 1 95 ? -11.280 -6.741 -5.382 1.00 80.00 95 ASP A N 1
ATOM 789 C CA . ASP A 1 95 ? -12.281 -5.867 -4.754 1.00 80.00 95 ASP A CA 1
ATOM 790 C C . ASP A 1 95 ? -11.709 -4.498 -4.352 1.00 80.00 95 ASP A C 1
ATOM 792 O O . ASP A 1 95 ? -12.438 -3.509 -4.249 1.00 80.00 95 ASP A O 1
ATOM 796 N N . ASN A 1 96 ? -10.394 -4.424 -4.135 1.00 83.06 96 ASN A N 1
ATOM 797 C CA . ASN A 1 96 ? -9.698 -3.177 -3.837 1.00 83.06 96 ASN A CA 1
ATOM 798 C C . ASN A 1 96 ? -9.251 -2.422 -5.095 1.00 83.06 96 ASN A C 1
ATOM 800 O O . ASN A 1 96 ? -8.778 -1.286 -4.969 1.00 83.06 96 ASN A O 1
ATOM 804 N N . ALA A 1 97 ? -9.372 -3.020 -6.285 1.00 68.62 97 ALA A N 1
ATOM 805 C CA . ALA A 1 97 ? -8.941 -2.406 -7.532 1.00 68.62 97 ALA A CA 1
ATOM 806 C C . ALA A 1 97 ? -9.629 -1.044 -7.717 1.00 68.62 97 ALA A C 1
ATOM 808 O O . ALA A 1 97 ? -10.840 -0.941 -7.910 1.00 68.62 97 ALA A O 1
ATOM 809 N N . ASN A 1 98 ? -8.842 0.031 -7.633 1.00 64.56 98 ASN A N 1
ATOM 810 C CA . ASN A 1 98 ? -9.346 1.377 -7.868 1.00 64.56 98 ASN A CA 1
ATOM 811 C C . ASN A 1 98 ? -9.314 1.674 -9.370 1.00 64.56 98 ASN A C 1
ATOM 813 O O . ASN A 1 98 ? -8.243 1.681 -9.973 1.00 64.56 98 ASN A O 1
ATOM 817 N N . ASP A 1 99 ? -10.483 1.971 -9.943 1.00 54.56 99 ASP A N 1
ATOM 818 C CA . ASP A 1 99 ? -10.685 2.416 -11.338 1.00 54.56 99 ASP A CA 1
ATOM 819 C C . ASP A 1 99 ? -9.853 3.681 -11.677 1.00 54.56 99 ASP A C 1
ATOM 821 O O . ASP A 1 99 ? -9.510 3.944 -12.826 1.00 54.56 99 ASP A O 1
ATOM 825 N N . ASP A 1 100 ? -9.456 4.458 -10.660 1.00 56.16 100 ASP A N 1
ATOM 826 C CA . ASP A 1 100 ? -8.550 5.613 -10.792 1.00 56.16 100 ASP A CA 1
ATOM 827 C C . ASP A 1 100 ? -7.100 5.228 -11.153 1.00 56.16 100 ASP A C 1
ATOM 829 O O . ASP A 1 100 ? -6.294 6.095 -11.496 1.00 56.16 100 ASP A O 1
ATOM 833 N N . ASN A 1 101 ? -6.748 3.938 -11.123 1.00 56.19 101 ASN A N 1
ATOM 834 C CA . ASN A 1 101 ? -5.473 3.448 -11.644 1.00 56.19 101 ASN A CA 1
ATOM 835 C C . ASN A 1 101 ? -5.436 3.381 -13.185 1.00 56.19 101 ASN A C 1
ATOM 837 O O . ASN A 1 101 ? -4.399 3.007 -13.729 1.00 56.19 101 ASN A O 1
ATOM 841 N N . ASP A 1 102 ? -6.511 3.708 -13.907 1.00 51.25 102 ASP A N 1
ATOM 842 C CA . ASP A 1 102 ? -6.596 3.505 -15.366 1.00 51.25 102 ASP A CA 1
ATOM 843 C C . ASP A 1 102 ? -6.500 4.802 -16.207 1.00 51.25 102 ASP A C 1
ATOM 845 O O . ASP A 1 102 ? -6.744 4.784 -17.415 1.00 51.25 102 ASP A O 1
ATOM 849 N N . PHE A 1 103 ? -6.108 5.932 -15.597 1.00 41.06 103 PHE A N 1
ATOM 850 C CA . PHE A 1 103 ? -5.939 7.234 -16.273 1.00 41.06 103 PHE A CA 1
ATOM 851 C C . PHE A 1 103 ? -4.486 7.720 -16.376 1.00 41.06 103 PHE A C 1
ATOM 853 O O . PHE A 1 103 ? -3.674 7.469 -15.452 1.00 41.06 103 PHE A O 1
#

Secondary structure (DSSP, 8-state):
-EEGGGS-HHHHHHHHHH-TT-SGGG-EEEE-TTS-EEEEEEEE-SS-EEEEE--HHHHHHHHHT-TTB-TTSPBPHHHHHHHHHHTTT-THHHHT--GGGG-

Foldseek 3Di:
DEAPVPDDPLVNLLVCLQCQQWQLVQWDWDADPVRDIFIFHWDDAPVDTDTHTDHNVVRVCVQCVDPQADPSSGGDPVSSVVSCVVCVVRVCSVVSRDPVVVD

Radius of gyration: 13.52 Å; chains: 1; bounding box: 27×33×36 Å

pLDDT: mean 88.57, std 10.41, range [41.06, 97.25]

Organism: NCBI:txid477690